Protein AF-A0A7K7ZDW1-F1 (afdb_monomer)

Sequence (109 aa):
LDLVKQTNVSLNDFIKACAHVGTEQYKADLVATTLAQQLHVAKATVKCFDCEEEGLKKKQCPKNKQGKKTPSKPCPRCRKGFHWSNECHSKFDEDGNPLPQQGNSKRGS

Mean predicted aligned error: 16.1 Å

Secondary structure (DSSP, 8-state):
----------HHHHHHHHTTTTSHHHHHHHHHHHHHHHHHHHHHH-B-TTT--BT--GGG-GGGGGS----SS--TTT-SSSS-GGG---SB-TTSPBPPP--------

InterPro domains:
  IPR001878 Zinc finger, CCHC-type [SM00343] (47-63)
  IPR001878 Zinc finger, CCHC-type [SM00343] (74-90)
  IPR036875 Zinc finger, CCHC-type superfamily [SSF57756] (71-101)
  IPR050195 Primate lentivirus group Gag polyprotein-like [PTHR40389] (6-107)

Foldseek 3Di:
DDDPPPDPCDPVNVCVVCVCPPDPVNVVVVVVVVVVVVVQVVLQQDAAPVPRDGNDYVVRDPVVVVPPDQAPAAAPFASPGGHDVVPDPDQHHPVRHGTDPPDPPDPDD

Organism: NCBI:txid254552

Structure (mmCIF, N/CA/C/O backbone):
data_AF-A0A7K7ZDW1-F1
#
_entry.id   AF-A0A7K7ZDW1-F1
#
loop_
_atom_site.group_PDB
_atom_site.id
_atom_site.type_symbol
_atom_site.label_atom_id
_atom_site.label_alt_id
_atom_site.label_comp_id
_atom_site.label_asym_id
_atom_site.label_entity_id
_atom_site.label_seq_id
_atom_site.pdbx_PDB_ins_code
_atom_site.Cartn_x
_atom_site.Cartn_y
_atom_site.Cartn_z
_atom_site.occupancy
_atom_site.B_iso_or_equiv
_atom_site.auth_seq_id
_atom_site.auth_comp_id
_atom_site.auth_asym_id
_atom_site.auth_atom_id
_atom_site.pdbx_PDB_model_num
ATOM 1 N N . LEU A 1 1 ? -12.838 -16.185 30.030 1.00 41.03 1 LEU A N 1
ATOM 2 C CA . LEU A 1 1 ? -12.172 -14.872 30.107 1.00 41.03 1 LEU A CA 1
ATOM 3 C C . LEU A 1 1 ? -12.238 -14.432 31.541 1.00 41.03 1 LEU A C 1
ATOM 5 O O . LEU A 1 1 ? -13.307 -14.452 32.136 1.00 41.03 1 LEU A O 1
ATOM 9 N N . ASP A 1 2 ? -11.047 -14.238 32.067 1.00 44.56 2 ASP A N 1
ATOM 10 C CA . ASP A 1 2 ? -10.673 -14.255 33.461 1.00 44.56 2 ASP A CA 1
ATOM 11 C C . ASP A 1 2 ? -11.591 -13.489 34.397 1.00 44.56 2 ASP A C 1
ATOM 13 O O . ASP A 1 2 ? -12.057 -12.387 34.113 1.00 44.56 2 ASP A O 1
ATOM 17 N N . LEU A 1 3 ? -11.797 -14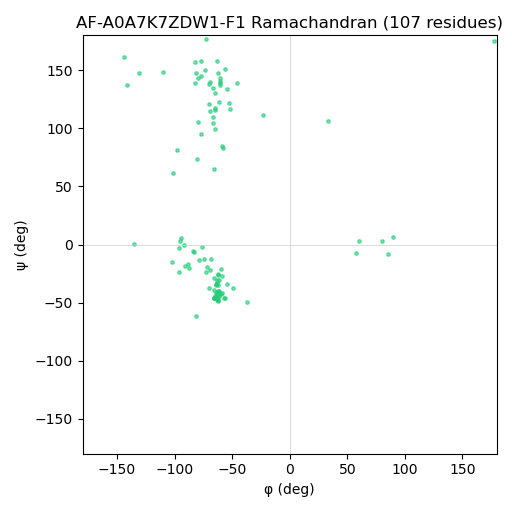.149 35.537 1.00 50.81 3 LEU A N 1
ATOM 18 C CA . LEU A 1 3 ? -12.333 -13.637 36.778 1.00 50.81 3 LEU A CA 1
ATOM 19 C C . LEU A 1 3 ? -12.147 -12.121 36.881 1.00 50.81 3 LEU A C 1
ATOM 21 O O . LEU A 1 3 ? -11.036 -11.636 37.113 1.00 50.81 3 LEU A O 1
ATOM 25 N N . VAL A 1 4 ? -13.263 -11.393 36.818 1.00 56.66 4 VAL A N 1
ATOM 26 C CA . VAL A 1 4 ? -13.404 -10.119 37.520 1.00 56.66 4 VAL A CA 1
ATOM 27 C C . VAL A 1 4 ? -13.178 -10.446 38.993 1.00 56.66 4 VAL A C 1
ATOM 29 O O . VAL A 1 4 ? -14.103 -10.766 39.737 1.00 56.66 4 VAL A O 1
ATOM 32 N N . LYS A 1 5 ? -11.905 -10.477 39.400 1.00 55.03 5 LYS A N 1
ATOM 33 C CA . LYS A 1 5 ? -11.508 -10.428 40.797 1.00 55.03 5 LYS A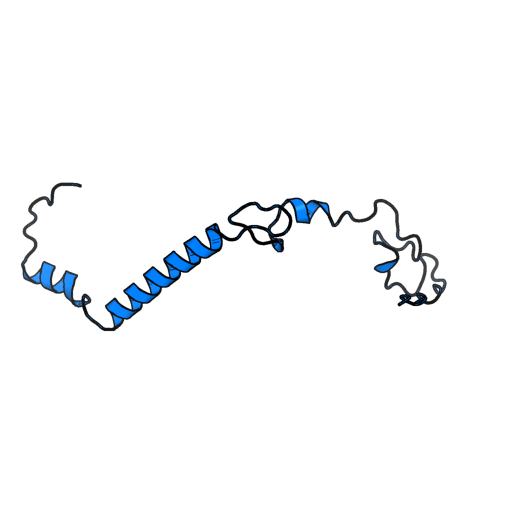 CA 1
ATOM 34 C C . LYS A 1 5 ? -12.239 -9.217 41.350 1.00 55.03 5 LYS A C 1
ATOM 36 O O . LYS A 1 5 ? -12.023 -8.113 40.858 1.00 55.03 5 LYS A O 1
ATOM 41 N N . GLN A 1 6 ? -13.140 -9.455 42.299 1.00 59.03 6 GLN A N 1
ATOM 42 C CA . GLN A 1 6 ? -13.827 -8.427 43.070 1.00 59.03 6 GLN A CA 1
ATOM 43 C C . GLN A 1 6 ? -12.778 -7.576 43.787 1.00 59.03 6 GLN A C 1
ATOM 45 O O . GLN A 1 6 ? -12.424 -7.806 44.939 1.00 59.03 6 GLN A O 1
ATOM 50 N N . THR A 1 7 ? -12.228 -6.605 43.076 1.00 58.59 7 THR A N 1
ATOM 51 C CA . THR A 1 7 ? -11.677 -5.408 43.673 1.00 58.59 7 THR A CA 1
ATOM 52 C C . THR A 1 7 ? -12.871 -4.513 43.975 1.00 58.59 7 THR A C 1
ATOM 54 O O . THR A 1 7 ? -13.860 -4.515 43.241 1.00 58.59 7 THR A O 1
ATOM 57 N N . ASN A 1 8 ? -12.816 -3.788 45.089 1.00 65.44 8 ASN A N 1
ATOM 58 C CA . ASN A 1 8 ? -13.789 -2.757 45.441 1.00 65.44 8 ASN A CA 1
ATOM 59 C C . ASN A 1 8 ? -13.693 -1.595 44.431 1.00 65.44 8 ASN A C 1
ATOM 61 O O . ASN A 1 8 ? -13.255 -0.505 44.781 1.00 65.44 8 ASN A O 1
ATOM 65 N N . VAL A 1 9 ? -14.029 -1.843 43.161 1.00 70.25 9 VAL A N 1
ATOM 66 C CA . VAL A 1 9 ? -14.193 -0.808 42.145 1.00 70.25 9 VAL A CA 1
ATOM 67 C C . VAL A 1 9 ? -15.399 -0.009 42.589 1.00 70.25 9 VAL A C 1
ATOM 69 O O . VAL A 1 9 ? -16.523 -0.516 42.613 1.00 70.25 9 VAL A O 1
ATOM 72 N N . SER A 1 10 ? -15.151 1.223 43.022 1.00 85.31 10 SER A N 1
ATOM 73 C CA . SER A 1 10 ? -16.223 2.107 43.441 1.00 85.31 10 SER A CA 1
ATOM 74 C C . SER A 1 10 ? -17.128 2.373 42.246 1.00 85.31 10 SER A C 1
ATOM 76 O O . SER A 1 10 ? -16.666 2.479 41.109 1.00 85.31 10 SER A O 1
ATOM 78 N N . LEU A 1 11 ? -18.421 2.557 42.496 1.00 86.31 11 LEU A N 1
ATOM 79 C CA . LEU A 1 11 ? -19.367 3.009 41.476 1.00 86.31 11 LEU A CA 1
ATOM 80 C C . LEU A 1 11 ? -18.829 4.254 40.741 1.00 86.31 11 LEU A C 1
ATOM 82 O O . LEU A 1 11 ? -18.943 4.360 39.521 1.00 86.31 11 LEU A O 1
ATOM 86 N N . ASN A 1 12 ? -18.155 5.154 41.465 1.00 88.88 12 ASN A N 1
ATOM 87 C CA . ASN A 1 12 ? -17.506 6.330 40.887 1.00 88.88 12 ASN A CA 1
ATOM 88 C C . ASN A 1 12 ? -16.386 5.990 39.894 1.00 88.88 12 ASN A C 1
ATOM 90 O O . ASN A 1 12 ? -16.211 6.708 38.911 1.00 88.88 12 ASN A O 1
ATOM 94 N N . ASP A 1 13 ? -15.635 4.917 40.126 1.00 90.00 13 ASP A N 1
ATOM 95 C CA . ASP A 1 13 ? -14.566 4.486 39.223 1.00 90.00 13 ASP A CA 1
ATOM 96 C C . ASP A 1 13 ? -15.154 3.941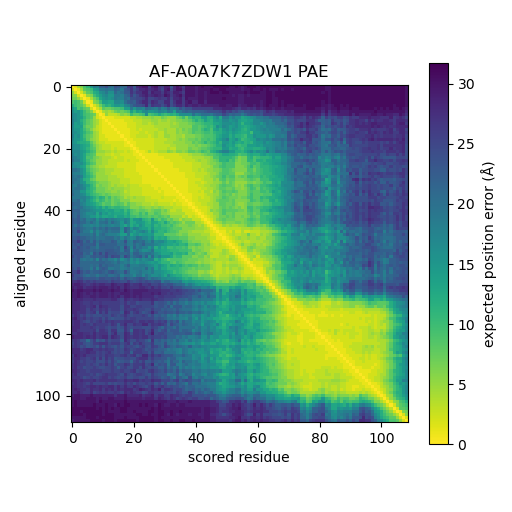 37.920 1.00 90.00 13 ASP A C 1
ATOM 98 O O . ASP A 1 13 ? -14.647 4.234 36.838 1.00 90.00 13 ASP A O 1
ATOM 102 N N . PHE A 1 14 ? -16.285 3.236 38.011 1.00 87.75 14 PHE A N 1
ATOM 103 C CA . PHE A 1 14 ? -17.018 2.772 36.838 1.00 87.75 14 PHE A CA 1
ATOM 104 C C . PHE A 1 14 ? -17.587 3.941 36.017 1.00 87.75 14 PHE A C 1
ATOM 106 O O . PHE A 1 14 ? -17.395 3.989 34.804 1.00 87.75 14 PHE A O 1
ATOM 113 N N . ILE A 1 15 ? -18.208 4.933 36.671 1.00 90.06 15 ILE A N 1
ATOM 114 C CA . ILE A 1 15 ? -18.702 6.148 35.994 1.00 90.06 15 ILE A CA 1
ATOM 115 C C . ILE A 1 15 ? -17.561 6.863 35.263 1.00 90.06 15 ILE A C 1
ATOM 117 O O . ILE A 1 15 ? -17.714 7.242 34.102 1.00 90.06 15 ILE A O 1
ATOM 121 N N . LYS A 1 16 ? -16.406 7.025 35.918 1.00 91.44 16 LYS A N 1
ATOM 122 C CA . LYS A 1 16 ? -15.234 7.670 35.310 1.00 91.44 16 LYS A CA 1
ATOM 123 C C . LYS A 1 16 ? -14.713 6.892 34.104 1.00 91.44 16 LYS A C 1
ATOM 125 O O . LYS A 1 16 ? -14.388 7.512 33.095 1.00 91.44 16 LYS A O 1
ATOM 130 N N . ALA A 1 17 ? -14.673 5.561 34.174 1.00 90.62 17 ALA A N 1
ATOM 131 C CA . ALA A 1 17 ? -14.248 4.722 33.054 1.00 90.62 17 ALA A CA 1
ATOM 132 C C . ALA A 1 17 ? -15.177 4.852 31.832 1.00 90.62 17 ALA A C 1
ATOM 134 O O . ALA A 1 17 ? -14.717 4.794 30.693 1.00 90.62 17 ALA A O 1
ATOM 135 N N . CYS A 1 18 ? -16.473 5.077 32.057 1.00 92.75 18 CYS A N 1
ATOM 136 C CA . CYS A 1 18 ? -17.461 5.244 30.993 1.00 92.75 18 CYS A CA 1
ATOM 137 C C . CYS A 1 18 ? -17.676 6.700 30.553 1.00 92.75 18 CYS A C 1
ATOM 139 O O . CYS A 1 18 ? -18.466 6.928 29.642 1.00 92.75 18 CYS A O 1
ATOM 141 N N . ALA A 1 19 ? -16.985 7.681 31.139 1.00 92.19 19 ALA A N 1
ATOM 142 C CA . ALA A 1 19 ? -17.266 9.104 30.921 1.00 92.19 19 ALA A CA 1
ATOM 143 C C . ALA A 1 19 ? -17.159 9.556 29.451 1.00 92.19 19 ALA A C 1
ATOM 145 O O . ALA A 1 19 ? -17.813 10.513 29.044 1.00 92.19 19 ALA A O 1
ATOM 146 N N . HIS A 1 20 ? -16.346 8.872 28.646 1.00 92.25 20 HIS A N 1
ATOM 147 C CA . HIS A 1 20 ? -16.183 9.161 27.221 1.00 92.25 20 HIS A CA 1
ATOM 148 C C . HIS A 1 20 ? -17.212 8.434 26.329 1.00 92.25 20 HIS A C 1
ATOM 150 O O . HIS A 1 20 ? -17.467 8.867 25.204 1.00 92.25 20 HIS A O 1
ATOM 156 N N . VAL A 1 21 ? -17.834 7.354 26.812 1.00 93.25 21 VAL A N 1
ATOM 157 C CA . VAL A 1 21 ? -18.766 6.532 26.027 1.00 93.25 21 VAL A CA 1
ATOM 158 C C . VAL A 1 21 ? -20.001 7.352 25.652 1.00 93.25 21 VAL A C 1
ATOM 160 O O . VAL A 1 21 ? -20.620 7.998 26.491 1.00 93.25 21 VAL A O 1
ATOM 163 N N . GLY A 1 22 ? -20.367 7.327 24.370 1.00 89.69 22 GLY A N 1
ATOM 164 C CA . GLY A 1 22 ? -21.538 8.043 23.851 1.00 89.69 22 GLY A CA 1
ATOM 165 C C . GLY A 1 22 ? -21.295 9.509 23.474 1.00 89.69 22 GLY A C 1
ATOM 166 O O . GLY A 1 22 ? -22.163 10.107 22.839 1.00 89.69 22 GLY A O 1
ATOM 167 N N . THR A 1 23 ? -20.120 10.070 23.782 1.00 95.81 23 THR A N 1
ATOM 168 C CA . THR A 1 23 ? -19.702 11.381 23.258 1.00 95.81 23 THR A CA 1
ATOM 169 C C . THR A 1 23 ? -19.560 11.349 21.730 1.00 95.81 23 THR A C 1
ATOM 171 O O . THR A 1 23 ? -19.344 10.291 21.134 1.00 95.81 23 THR A O 1
ATOM 174 N N . GLU A 1 24 ? -19.630 12.507 21.067 1.00 96.25 24 GLU A N 1
ATOM 175 C CA . GLU A 1 24 ? -19.376 12.586 19.617 1.00 96.25 24 GLU A CA 1
ATOM 176 C C . GLU A 1 24 ? -17.948 12.153 19.252 1.00 96.25 24 GLU A C 1
ATOM 178 O O . GLU A 1 24 ? -17.739 11.552 18.201 1.00 96.25 24 GLU A O 1
ATOM 183 N N . GLN A 1 25 ? -16.980 12.368 20.151 1.00 95.19 25 GLN A N 1
ATOM 184 C CA . GLN A 1 25 ? -15.616 11.855 19.997 1.00 95.19 25 GLN A CA 1
ATOM 185 C C . GLN A 1 25 ? -15.601 10.322 19.962 1.00 95.19 25 GLN A C 1
ATOM 187 O O . GLN A 1 25 ? -15.052 9.748 19.030 1.00 95.19 25 GLN A O 1
ATOM 192 N N . TYR A 1 26 ? -16.286 9.658 20.900 1.00 96.25 26 TYR A N 1
ATOM 193 C CA . TYR A 1 26 ? -16.383 8.194 20.922 1.00 96.25 26 TYR A CA 1
ATOM 194 C C . TYR A 1 26 ? -16.998 7.636 19.634 1.00 96.25 26 TYR A C 1
ATOM 196 O O . TYR A 1 26 ? -16.521 6.644 19.083 1.00 96.25 26 TYR A O 1
ATOM 204 N N . LYS A 1 27 ? -18.046 8.290 19.118 1.00 96.75 27 LYS A N 1
ATOM 205 C CA . LYS A 1 27 ? -18.672 7.906 17.845 1.00 96.75 27 LYS A CA 1
ATOM 206 C C . LYS A 1 27 ? -17.710 8.093 16.671 1.00 96.75 27 LYS A C 1
ATOM 208 O O . LYS A 1 27 ? -17.615 7.203 15.827 1.00 96.75 27 LYS A O 1
ATOM 213 N N . ALA A 1 28 ? -16.993 9.216 16.621 1.00 96.38 28 ALA A N 1
ATOM 214 C CA . ALA A 1 28 ? -16.001 9.484 15.584 1.00 96.38 28 ALA A CA 1
ATOM 215 C C . ALA A 1 28 ? -14.870 8.446 15.603 1.00 96.38 28 ALA A C 1
ATOM 217 O O . ALA A 1 28 ? -14.525 7.908 14.552 1.00 96.38 28 ALA A O 1
ATOM 218 N N . ASP A 1 29 ? -14.360 8.095 16.784 1.00 95.81 29 ASP A N 1
ATOM 219 C CA . ASP A 1 29 ? -13.313 7.085 16.951 1.00 95.81 29 ASP A CA 1
ATOM 220 C C . ASP A 1 29 ? -13.800 5.685 16.556 1.00 95.81 29 ASP A C 1
ATOM 222 O O . ASP A 1 29 ? -13.080 4.932 15.889 1.00 95.81 29 ASP A O 1
ATOM 226 N N . LEU A 1 30 ? -15.046 5.338 16.892 1.00 96.25 30 LEU A N 1
ATOM 227 C CA . LEU A 1 30 ? -15.673 4.086 16.469 1.00 96.25 30 LEU A CA 1
ATOM 228 C C . LEU A 1 30 ? -15.792 4.008 14.937 1.00 96.25 30 LEU A C 1
ATOM 230 O O . LEU A 1 30 ? -15.437 2.994 14.328 1.00 96.25 30 LEU A O 1
ATOM 234 N N . VAL A 1 31 ? -16.237 5.089 14.290 1.00 96.25 31 VAL A N 1
ATOM 235 C CA . VAL A 1 31 ? -16.305 5.180 12.823 1.00 96.25 31 VAL A CA 1
ATOM 236 C C . VAL A 1 31 ? -14.905 5.102 12.207 1.00 96.25 31 VAL A C 1
ATOM 238 O O . VAL A 1 31 ? -14.683 4.329 11.278 1.00 96.25 31 VAL A O 1
ATOM 241 N N . ALA A 1 32 ? -13.926 5.830 12.742 1.00 96.62 32 ALA A N 1
ATOM 242 C CA . ALA A 1 32 ? -12.551 5.792 12.251 1.00 96.62 32 ALA A CA 1
ATOM 243 C C . ALA A 1 32 ? -11.948 4.381 12.348 1.00 96.62 32 ALA A C 1
ATOM 245 O O . ALA A 1 32 ? -11.324 3.901 11.399 1.00 96.62 32 ALA A O 1
ATOM 246 N N . THR A 1 33 ? -12.188 3.687 13.462 1.00 94.81 33 THR A N 1
ATOM 247 C CA . THR A 1 33 ? -11.698 2.323 13.691 1.00 94.81 33 THR A CA 1
ATOM 248 C C . THR A 1 33 ? -12.330 1.329 12.719 1.00 94.81 33 THR A C 1
ATOM 250 O O . THR A 1 33 ? -11.620 0.531 12.105 1.00 94.81 33 THR A O 1
ATOM 253 N N . THR A 1 34 ? -13.650 1.392 12.525 1.00 93.81 34 THR A N 1
ATOM 254 C CA . THR A 1 34 ? -14.355 0.508 11.579 1.00 93.81 34 THR A CA 1
ATOM 255 C C . THR A 1 34 ? -13.912 0.750 10.134 1.00 93.81 34 THR A C 1
ATOM 257 O O . THR A 1 34 ? -13.641 -0.207 9.407 1.00 93.81 34 THR A O 1
ATOM 260 N N . LEU A 1 35 ? -13.730 2.010 9.727 1.00 95.38 35 LEU A N 1
ATOM 261 C CA . LEU A 1 35 ? -13.185 2.357 8.411 1.00 95.38 35 LEU A CA 1
ATOM 262 C C . LEU A 1 35 ? -11.746 1.857 8.234 1.00 95.38 35 LEU A C 1
ATOM 264 O O . LEU A 1 35 ? -11.414 1.287 7.194 1.00 95.38 35 LEU A O 1
ATOM 268 N N . ALA A 1 36 ? -10.889 2.020 9.245 1.00 93.31 36 ALA A N 1
ATOM 269 C CA . ALA A 1 36 ? -9.516 1.529 9.200 1.00 93.31 36 ALA A CA 1
ATOM 270 C C . ALA A 1 36 ? -9.460 0.001 9.042 1.00 93.31 36 ALA A C 1
ATOM 272 O O . ALA A 1 36 ? -8.672 -0.500 8.237 1.00 93.31 36 ALA A O 1
ATOM 273 N N . GLN A 1 37 ? -10.323 -0.734 9.752 1.00 89.06 37 GLN A N 1
ATOM 274 C CA . GLN A 1 37 ? -10.455 -2.187 9.616 1.00 89.06 37 GLN A CA 1
ATOM 275 C C . GLN A 1 37 ? -10.925 -2.587 8.214 1.00 89.06 37 GLN A C 1
ATOM 277 O O . GLN A 1 37 ? -10.294 -3.439 7.587 1.00 89.06 37 GLN A O 1
ATOM 282 N N . GLN A 1 38 ? -11.967 -1.941 7.678 1.00 87.69 38 GLN A N 1
ATOM 283 C CA . GLN A 1 38 ? -12.439 -2.224 6.319 1.00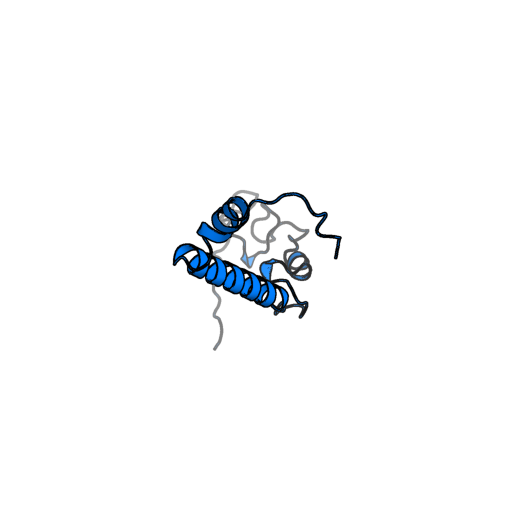 87.69 38 GLN A CA 1
ATOM 284 C C . GLN A 1 38 ? -11.371 -1.940 5.260 1.00 87.69 38 GLN A C 1
ATOM 286 O O . GLN A 1 38 ? -11.192 -2.737 4.343 1.00 87.69 38 GLN A O 1
ATOM 291 N N . LEU A 1 39 ? -10.606 -0.854 5.400 1.00 85.81 39 LEU A N 1
ATOM 292 C CA . LEU A 1 39 ? -9.476 -0.567 4.513 1.00 85.81 39 LEU A CA 1
ATOM 293 C C . LEU A 1 39 ? -8.368 -1.619 4.626 1.00 85.81 39 LEU A C 1
ATOM 295 O O . LEU A 1 39 ? -7.718 -1.925 3.625 1.00 85.81 39 LEU A O 1
ATOM 299 N N . HIS A 1 40 ? -8.136 -2.167 5.821 1.00 79.31 40 HIS A N 1
ATOM 300 C CA . HIS A 1 40 ? -7.171 -3.245 6.027 1.00 79.31 40 HIS A CA 1
ATOM 301 C C . HIS A 1 40 ? -7.607 -4.526 5.307 1.00 79.31 40 HIS A C 1
ATOM 303 O O . HIS A 1 40 ? -6.809 -5.114 4.578 1.00 79.31 40 HIS A O 1
ATOM 309 N N . VAL A 1 41 ? -8.883 -4.904 5.438 1.00 78.75 41 VAL A N 1
ATOM 310 C CA . VAL A 1 41 ? -9.478 -6.047 4.725 1.00 78.75 41 VAL A CA 1
ATOM 311 C C . VAL A 1 41 ? -9.436 -5.818 3.216 1.00 78.75 41 VAL A C 1
ATOM 313 O O . VAL A 1 41 ? -8.933 -6.665 2.486 1.00 78.75 41 VAL A O 1
ATOM 316 N N . ALA A 1 42 ? -9.863 -4.647 2.739 1.00 76.88 42 ALA A N 1
ATOM 317 C CA . ALA A 1 42 ? -9.837 -4.310 1.320 1.00 76.88 42 ALA A CA 1
ATOM 318 C C . ALA A 1 42 ? -8.420 -4.433 0.742 1.00 76.88 42 ALA A C 1
ATOM 320 O O . ALA A 1 42 ? -8.230 -5.079 -0.285 1.00 76.88 42 ALA A O 1
ATOM 321 N N . LYS A 1 43 ? -7.403 -3.896 1.431 1.00 73.31 43 LYS A N 1
ATOM 322 C CA . LYS A 1 43 ? -5.994 -4.043 1.031 1.00 73.31 43 LYS A CA 1
ATOM 323 C C . LYS A 1 43 ? -5.525 -5.497 1.028 1.00 73.31 43 LYS A C 1
ATOM 325 O O . LYS A 1 43 ? -4.803 -5.869 0.109 1.00 73.31 43 LYS A O 1
ATOM 330 N N . ALA A 1 44 ? -5.935 -6.302 2.008 1.00 72.19 44 ALA A N 1
ATOM 331 C CA . ALA A 1 44 ? -5.619 -7.729 2.047 1.00 72.19 44 ALA A CA 1
ATOM 332 C C . ALA A 1 44 ? -6.255 -8.491 0.870 1.00 72.19 44 ALA A C 1
ATOM 334 O O . ALA A 1 44 ? -5.638 -9.393 0.321 1.00 72.19 44 ALA A O 1
ATOM 335 N N . THR A 1 45 ? -7.441 -8.077 0.418 1.00 70.62 45 THR A N 1
ATOM 336 C CA . THR A 1 45 ? -8.133 -8.686 -0.733 1.00 70.62 45 THR A CA 1
ATOM 337 C C . THR A 1 45 ? -7.670 -8.172 -2.101 1.00 70.62 45 THR A C 1
ATOM 339 O O . THR A 1 45 ? -8.098 -8.701 -3.127 1.00 70.62 45 THR A O 1
ATOM 342 N N . VAL A 1 46 ? -6.806 -7.146 -2.164 1.00 81.31 46 VAL A N 1
ATOM 343 C CA . VAL A 1 46 ? -6.286 -6.653 -3.449 1.00 81.31 46 VAL A CA 1
ATOM 344 C C . VAL A 1 46 ? -5.443 -7.745 -4.095 1.00 81.31 46 VAL A C 1
ATOM 346 O O . VAL A 1 46 ? -4.376 -8.094 -3.593 1.00 81.31 46 VAL A O 1
ATOM 349 N N . LYS A 1 47 ? -5.907 -8.234 -5.245 1.00 81.06 47 LYS A N 1
ATOM 350 C CA . LYS A 1 47 ? -5.146 -9.134 -6.109 1.00 81.06 47 LYS A CA 1
ATOM 351 C C . LYS A 1 47 ? -4.186 -8.352 -6.988 1.00 81.06 47 LYS A C 1
ATOM 353 O O . LYS A 1 47 ? -4.520 -7.306 -7.550 1.00 81.06 47 LYS A O 1
ATOM 358 N N . CYS A 1 48 ? -2.984 -8.879 -7.144 1.00 82.19 48 CYS A N 1
ATOM 359 C CA . CYS A 1 48 ? -2.027 -8.364 -8.099 1.00 82.19 48 CYS A CA 1
ATOM 360 C C . CYS A 1 48 ? -2.487 -8.668 -9.529 1.00 82.19 48 CYS A C 1
ATOM 362 O O . CYS A 1 48 ? -2.568 -9.827 -9.915 1.00 82.19 48 CYS A O 1
ATOM 364 N N . PHE A 1 49 ? -2.682 -7.643 -10.358 1.00 79.94 49 PHE A N 1
ATOM 365 C CA . PHE A 1 49 ? -3.077 -7.823 -11.763 1.00 79.94 49 PHE A CA 1
ATOM 366 C C . PHE A 1 49 ? -2.087 -8.630 -12.621 1.00 79.94 49 PHE A C 1
ATOM 368 O O . PHE A 1 49 ? -2.478 -9.131 -13.666 1.00 79.94 49 PHE A O 1
ATOM 375 N N . ASP A 1 50 ? -0.816 -8.738 -12.215 1.00 75.69 50 ASP A N 1
ATOM 376 C CA . ASP A 1 50 ? 0.200 -9.466 -12.991 1.00 75.69 50 ASP A CA 1
ATOM 377 C C . ASP A 1 50 ? 0.408 -10.916 -12.520 1.00 75.69 50 ASP A C 1
ATOM 379 O O . ASP A 1 50 ? 0.938 -11.729 -13.272 1.00 75.69 50 ASP A O 1
ATOM 383 N N . CYS A 1 51 ? 0.086 -11.242 -11.263 1.00 82.50 51 CYS A N 1
ATOM 384 C CA . CYS A 1 51 ? 0.393 -12.558 -10.686 1.00 82.50 51 CYS A CA 1
ATOM 385 C C . CYS A 1 51 ? -0.745 -13.194 -9.889 1.00 82.50 51 CYS A C 1
ATOM 387 O O . CYS A 1 51 ? -0.532 -14.267 -9.337 1.00 82.50 51 CYS A O 1
ATOM 389 N N . GLU A 1 52 ? -1.889 -12.514 -9.804 1.00 76.69 52 GLU A N 1
ATOM 390 C CA . GLU A 1 52 ? -3.146 -12.927 -9.164 1.00 76.69 52 GLU A CA 1
ATOM 391 C C . GLU A 1 52 ? -3.071 -13.239 -7.660 1.00 76.69 52 GLU A C 1
ATOM 393 O O . GLU A 1 52 ? -4.085 -13.565 -7.048 1.00 76.69 52 GLU A O 1
ATOM 398 N N . GLU A 1 53 ? -1.906 -13.052 -7.034 1.00 78.56 53 GLU A N 1
ATOM 399 C CA . GLU A 1 53 ? -1.730 -13.178 -5.585 1.00 78.56 53 GLU A CA 1
ATOM 400 C C . GLU A 1 53 ? -2.420 -12.037 -4.826 1.00 78.56 53 GLU A C 1
ATOM 402 O O . GLU A 1 53 ? -2.359 -10.870 -5.229 1.00 78.56 53 GLU A O 1
ATOM 407 N N . GLU A 1 54 ? -3.069 -12.391 -3.719 1.00 78.19 54 GLU A N 1
ATOM 408 C CA . GLU A 1 54 ? -3.772 -11.479 -2.815 1.00 78.19 54 GLU A CA 1
ATOM 409 C C . GLU A 1 54 ? -2.800 -10.712 -1.901 1.00 78.19 54 GLU A C 1
ATOM 411 O O . G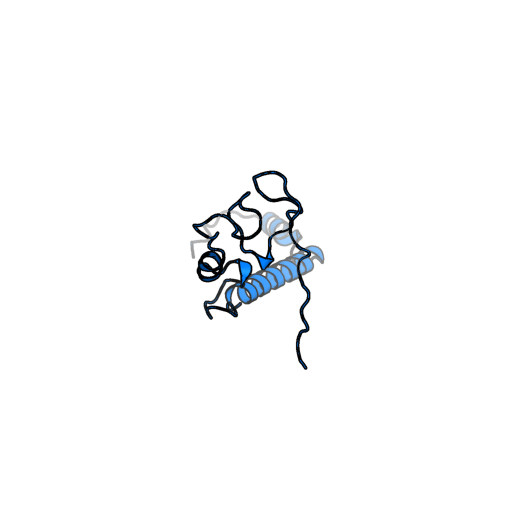LU A 1 54 ? -1.663 -11.121 -1.663 1.00 78.19 54 GLU A O 1
ATOM 416 N N . GLY A 1 55 ? -3.242 -9.566 -1.385 1.00 75.31 55 GLY A N 1
ATOM 417 C CA . GLY A 1 55 ? -2.509 -8.767 -0.403 1.00 75.31 55 GLY A CA 1
ATOM 418 C C . GLY A 1 55 ? -1.395 -7.885 -0.967 1.00 75.31 55 GLY A C 1
ATOM 419 O O . GLY A 1 55 ? -0.709 -7.210 -0.195 1.00 75.31 55 GLY A O 1
ATOM 420 N N . LEU A 1 56 ? -1.199 -7.837 -2.291 1.00 76.38 56 LEU A N 1
ATOM 421 C CA . LEU A 1 56 ? -0.134 -7.039 -2.896 1.00 76.38 56 LEU A CA 1
ATOM 422 C C . LEU A 1 56 ? -0.550 -6.358 -4.200 1.00 76.38 56 LEU A C 1
ATOM 424 O O . LEU A 1 56 ? -1.167 -6.928 -5.095 1.00 76.38 56 LEU A O 1
ATOM 428 N N . LYS A 1 57 ? -0.148 -5.093 -4.339 1.00 74.19 57 LYS A N 1
ATOM 429 C CA . LYS A 1 57 ? -0.338 -4.334 -5.582 1.00 74.19 57 LYS A CA 1
ATOM 430 C C . LYS A 1 57 ? 0.763 -4.658 -6.588 1.00 74.19 57 LYS A C 1
ATOM 432 O O . LYS A 1 57 ? 1.893 -4.943 -6.201 1.00 74.19 57 LYS A O 1
ATOM 437 N N . LYS A 1 58 ? 0.492 -4.442 -7.879 1.00 73.12 58 LYS A N 1
ATOM 438 C CA . LYS A 1 58 ? 1.444 -4.581 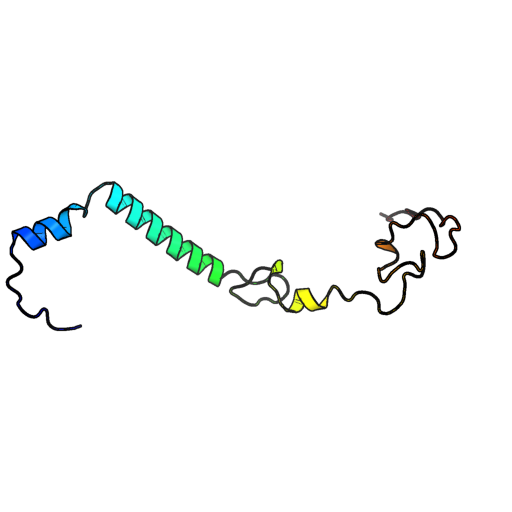-9.002 1.00 73.12 58 LYS A CA 1
ATOM 439 C C . LYS A 1 58 ? 2.884 -4.134 -8.686 1.00 73.12 58 LYS A C 1
ATOM 441 O O . LYS A 1 58 ? 3.828 -4.891 -8.894 1.00 73.12 58 LYS A O 1
ATOM 446 N N . LYS A 1 59 ? 3.071 -2.940 -8.105 1.00 72.75 59 LYS A N 1
ATOM 447 C CA . LYS A 1 59 ? 4.404 -2.400 -7.743 1.00 72.75 59 LYS A CA 1
ATOM 448 C C . LYS A 1 59 ? 5.176 -3.231 -6.704 1.00 72.75 59 LYS A C 1
ATOM 450 O O . LYS A 1 59 ? 6.395 -3.141 -6.651 1.00 72.75 59 LYS A O 1
ATOM 455 N N . GLN A 1 60 ? 4.472 -3.970 -5.855 1.00 74.00 60 GLN A N 1
ATOM 456 C CA . GLN A 1 60 ? 5.034 -4.822 -4.805 1.00 74.00 60 GLN A CA 1
ATOM 457 C C . GLN A 1 60 ? 5.166 -6.282 -5.257 1.00 74.00 60 GLN A C 1
ATOM 459 O O . GLN A 1 60 ? 5.712 -7.092 -4.516 1.00 74.00 60 GLN A O 1
ATOM 464 N N . CYS A 1 61 ? 4.717 -6.615 -6.473 1.00 79.94 61 CYS A N 1
ATOM 465 C CA . CYS A 1 61 ? 4.826 -7.958 -7.018 1.00 79.94 61 CYS A CA 1
ATOM 466 C C . CYS A 1 61 ? 6.298 -8.381 -7.144 1.00 79.94 61 CYS A C 1
ATOM 468 O O . CYS A 1 61 ? 7.065 -7.717 -7.853 1.00 79.94 61 CYS A O 1
ATOM 470 N N . PRO A 1 62 ? 6.712 -9.495 -6.515 1.00 74.00 62 PRO A N 1
ATOM 471 C CA . PRO A 1 62 ? 8.079 -9.991 -6.631 1.00 74.00 62 PRO A CA 1
ATOM 472 C C . PRO A 1 62 ? 8.415 -10.383 -8.076 1.00 74.00 62 PRO A C 1
ATOM 474 O O . PRO A 1 62 ? 9.544 -10.168 -8.518 1.00 74.00 62 PRO A O 1
ATOM 477 N N . LYS A 1 63 ? 7.424 -10.842 -8.857 1.00 71.50 63 LYS A N 1
ATOM 478 C CA . LYS A 1 63 ? 7.589 -11.145 -10.288 1.00 71.50 63 LYS A CA 1
ATOM 479 C C . LYS A 1 63 ? 7.875 -9.886 -11.123 1.00 71.50 63 LYS A C 1
ATOM 481 O O . LYS A 1 63 ? 8.634 -9.960 -12.083 1.00 71.50 63 LYS A O 1
ATOM 486 N N . ASN A 1 64 ? 7.407 -8.700 -10.709 1.00 64.44 64 ASN A N 1
ATOM 487 C CA . ASN A 1 64 ? 7.769 -7.438 -11.379 1.00 64.44 64 ASN A CA 1
ATOM 488 C C . ASN A 1 64 ? 9.237 -7.040 -11.186 1.00 64.44 64 ASN A C 1
ATOM 490 O O . ASN A 1 64 ? 9.783 -6.299 -12.005 1.00 64.44 64 ASN A O 1
ATOM 494 N N . LYS A 1 65 ? 9.911 -7.537 -10.141 1.00 60.06 65 LYS A N 1
ATOM 495 C CA . LYS A 1 65 ? 11.349 -7.287 -9.958 1.00 60.06 65 LYS A CA 1
ATOM 496 C C . LYS A 1 65 ? 12.210 -8.059 -10.960 1.00 60.06 65 LYS A C 1
ATOM 498 O O . LYS A 1 65 ? 13.345 -7.665 -11.199 1.00 60.06 65 LYS A O 1
ATOM 503 N N . GLN A 1 66 ? 11.677 -9.110 -11.585 1.00 57.34 66 GLN A N 1
ATOM 504 C CA . GLN A 1 66 ? 12.407 -9.908 -12.575 1.00 57.34 66 GLN A CA 1
ATOM 505 C C . GLN A 1 66 ? 12.464 -9.244 -13.965 1.00 57.34 66 GLN A C 1
ATOM 507 O O . GLN A 1 66 ? 13.259 -9.665 -14.805 1.00 57.34 66 GLN A O 1
ATOM 512 N N . GLY A 1 67 ? 11.657 -8.201 -14.208 1.00 55.50 67 GLY A N 1
ATOM 513 C CA . GLY A 1 67 ? 11.481 -7.591 -15.532 1.00 55.50 67 GLY A CA 1
ATOM 514 C C . GLY A 1 67 ? 12.460 -6.473 -15.903 1.00 55.50 67 GLY A C 1
ATOM 515 O O . GLY A 1 67 ? 12.603 -6.169 -17.082 1.00 55.50 67 GLY A O 1
ATOM 516 N N . LYS A 1 68 ? 13.174 -5.868 -14.945 1.00 61.62 68 LYS A N 1
ATOM 517 C CA . LYS A 1 68 ? 14.202 -4.851 -15.238 1.00 61.62 68 LYS A CA 1
ATOM 518 C C . LYS A 1 68 ? 15.596 -5.456 -15.149 1.00 61.62 68 LYS A C 1
ATOM 520 O O . LYS A 1 68 ? 16.404 -5.063 -14.313 1.00 61.62 68 LYS A O 1
ATOM 525 N N . LYS A 1 69 ? 15.872 -6.441 -16.001 1.00 69.75 69 LYS A N 1
ATOM 526 C CA . LYS A 1 69 ? 17.253 -6.872 -16.227 1.00 69.75 69 LYS A CA 1
ATOM 527 C C . LYS A 1 69 ? 17.955 -5.741 -16.971 1.00 69.75 69 LYS A C 1
ATOM 529 O O . LYS A 1 69 ? 17.571 -5.414 -18.095 1.00 69.75 69 LYS A O 1
ATOM 534 N N . THR A 1 70 ? 18.943 -5.120 -16.335 1.00 74.94 70 THR A N 1
ATOM 535 C CA . THR A 1 70 ? 19.906 -4.299 -17.064 1.00 74.94 70 THR A CA 1
ATOM 536 C C . THR A 1 70 ? 20.609 -5.205 -18.078 1.00 74.94 70 THR A C 1
ATOM 538 O O . THR A 1 70 ? 20.909 -6.362 -17.761 1.00 74.94 70 THR A O 1
ATOM 541 N N . PRO A 1 71 ? 20.814 -4.749 -19.322 1.00 84.50 71 PRO A N 1
ATOM 542 C CA . PRO A 1 71 ? 21.497 -5.566 -20.310 1.00 84.50 71 PRO A CA 1
ATOM 543 C C . PRO A 1 71 ? 22.912 -5.889 -19.823 1.00 84.50 71 PRO A C 1
ATOM 545 O O . PRO A 1 71 ? 23.584 -5.040 -19.249 1.00 84.50 71 PRO A O 1
ATOM 548 N N . SER A 1 72 ? 23.378 -7.117 -20.061 1.00 86.25 72 SER A N 1
ATOM 549 C CA . SER A 1 72 ? 24.735 -7.550 -19.683 1.00 86.25 72 SER A CA 1
ATOM 550 C C . SER A 1 72 ? 25.826 -6.982 -20.593 1.00 86.25 72 SER A C 1
ATOM 552 O O . SER A 1 72 ? 27.007 -7.105 -20.290 1.00 86.25 72 SER A O 1
ATOM 554 N N . LYS A 1 73 ? 25.439 -6.395 -21.731 1.00 89.69 73 LYS A N 1
ATOM 555 C CA . LYS A 1 73 ? 26.345 -5.746 -22.680 1.00 89.69 73 LYS A CA 1
ATOM 556 C C . LYS A 1 73 ? 26.128 -4.231 -22.649 1.00 89.69 73 LYS A C 1
ATOM 558 O O . LYS A 1 73 ? 24.987 -3.804 -22.438 1.00 89.69 73 LYS A O 1
ATOM 563 N N . PRO A 1 74 ? 27.178 -3.427 -22.891 1.00 91.94 74 PRO A N 1
ATOM 564 C CA . PRO A 1 74 ? 27.028 -1.991 -23.068 1.00 91.94 74 PRO A CA 1
ATOM 565 C C . PRO A 1 74 ? 26.036 -1.673 -24.186 1.00 91.94 74 PRO A C 1
ATOM 567 O O . PRO A 1 74 ? 25.879 -2.438 -25.142 1.00 91.94 74 PRO A O 1
ATOM 570 N N . CYS A 1 75 ? 25.373 -0.526 -24.071 1.00 91.44 75 CYS A N 1
ATOM 571 C CA . CYS A 1 75 ? 24.428 -0.035 -25.058 1.00 91.44 75 CYS A CA 1
ATOM 572 C C . CYS A 1 75 ? 25.089 -0.025 -26.445 1.00 91.44 75 CYS A C 1
ATOM 574 O O . CYS A 1 75 ? 26.082 0.680 -26.631 1.00 91.44 75 CYS A O 1
ATOM 576 N N . PRO A 1 76 ? 24.541 -0.733 -27.449 1.00 88.88 76 PRO A N 1
ATOM 577 C CA . PRO A 1 76 ? 25.172 -0.815 -28.764 1.00 88.88 76 PRO A CA 1
ATOM 578 C C . PRO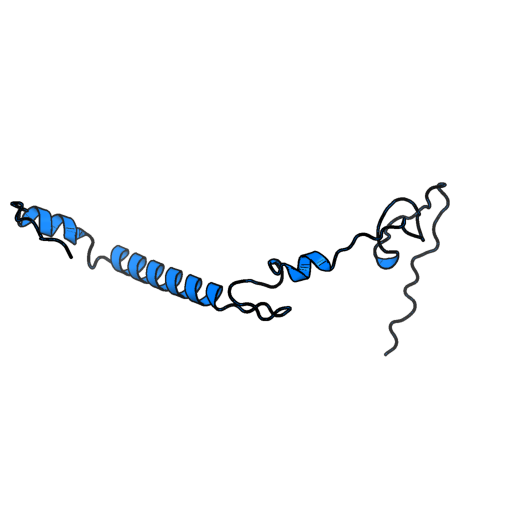 A 1 76 ? 25.138 0.520 -29.519 1.00 88.88 76 PRO A C 1
ATOM 580 O O . PRO A 1 76 ? 25.834 0.658 -30.518 1.00 88.88 76 PRO A O 1
ATOM 583 N N . ARG A 1 77 ? 24.351 1.505 -29.046 1.00 89.81 77 ARG A N 1
ATOM 584 C CA . ARG A 1 77 ? 24.326 2.860 -29.606 1.00 89.81 77 ARG A CA 1
ATOM 585 C C . ARG A 1 77 ? 25.476 3.706 -29.069 1.00 89.81 77 ARG A C 1
ATOM 587 O O . ARG A 1 77 ? 26.281 4.171 -29.855 1.00 89.81 77 ARG A O 1
ATOM 594 N N . CYS A 1 78 ? 25.534 3.938 -27.756 1.00 91.62 78 CYS A N 1
ATOM 595 C CA . CYS A 1 78 ? 26.483 4.898 -27.183 1.00 91.62 78 CYS A CA 1
ATOM 596 C C . CYS A 1 78 ? 27.714 4.279 -26.528 1.00 91.62 78 CYS A C 1
ATOM 598 O O . CYS A 1 78 ? 28.633 5.019 -26.205 1.00 91.62 78 CYS A O 1
ATOM 600 N N . ARG A 1 79 ? 27.701 2.971 -26.246 1.00 91.00 79 ARG A N 1
ATOM 601 C CA . ARG A 1 79 ? 28.742 2.211 -25.527 1.00 91.00 79 ARG A CA 1
ATOM 602 C C . ARG A 1 79 ? 29.091 2.690 -24.102 1.00 91.00 79 ARG A C 1
ATOM 604 O O . ARG A 1 79 ? 29.702 1.948 -23.354 1.00 91.00 79 ARG A O 1
ATOM 611 N N . LYS A 1 80 ? 28.561 3.832 -23.647 1.00 89.38 80 LYS A N 1
ATOM 612 C CA . LYS A 1 80 ? 28.816 4.461 -22.332 1.00 89.38 80 LYS A CA 1
ATOM 613 C C . LYS A 1 80 ? 28.128 3.834 -21.112 1.00 89.38 80 LYS A C 1
ATOM 615 O O . LYS A 1 80 ? 28.284 4.338 -20.004 1.00 89.38 80 LYS A O 1
ATOM 620 N N . GLY A 1 81 ? 27.310 2.797 -21.266 1.00 89.50 81 GLY A N 1
ATOM 621 C CA . GLY A 1 81 ? 26.629 2.201 -20.114 1.00 89.50 81 GLY A CA 1
ATOM 622 C C . GLY A 1 81 ? 25.679 1.067 -20.458 1.00 89.50 81 GLY A C 1
ATOM 623 O O . GLY A 1 81 ? 25.432 0.778 -21.625 1.00 89.50 81 GLY A O 1
ATOM 624 N N . PHE A 1 82 ? 25.125 0.439 -19.423 1.00 90.38 82 PHE A N 1
ATOM 625 C CA . PHE A 1 82 ? 24.292 -0.760 -19.526 1.00 90.38 82 PHE A CA 1
ATOM 626 C C . PHE A 1 82 ? 22.804 -0.402 -19.503 1.00 90.38 82 PHE A C 1
ATOM 628 O O . PHE A 1 82 ? 22.138 -0.463 -18.471 1.00 90.38 82 PHE A O 1
ATOM 635 N N . HIS A 1 83 ? 22.292 -0.001 -20.661 1.00 90.12 83 HIS A N 1
ATOM 636 C CA . HIS A 1 83 ? 20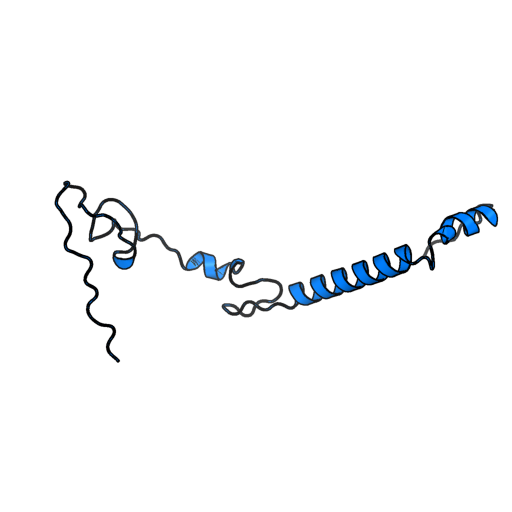.880 0.303 -20.893 1.00 90.12 83 HIS A CA 1
ATOM 637 C C . HIS A 1 83 ? 20.472 -0.135 -22.300 1.00 90.12 83 HIS A C 1
ATOM 639 O O . HIS A 1 83 ? 21.318 -0.350 -23.175 1.00 90.12 83 HIS A O 1
ATOM 645 N N . TRP A 1 84 ? 19.170 -0.283 -22.519 1.00 88.81 84 TRP A N 1
ATOM 646 C CA . TRP A 1 84 ? 18.634 -0.662 -23.821 1.00 88.81 84 TRP A CA 1
ATOM 647 C C . TRP A 1 84 ? 18.722 0.505 -24.812 1.00 88.81 84 TRP A C 1
ATOM 649 O O . TRP A 1 84 ? 18.641 1.672 -24.436 1.00 88.81 84 TRP A O 1
ATOM 659 N N . SER A 1 85 ? 18.870 0.222 -26.108 1.00 87.06 85 SER A N 1
ATOM 660 C CA . SER A 1 85 ? 19.044 1.275 -27.127 1.00 87.06 85 SER A CA 1
ATOM 661 C C . SER A 1 85 ? 17.858 2.235 -27.248 1.00 87.06 85 SER A C 1
ATOM 663 O O . SER A 1 85 ? 18.040 3.373 -27.674 1.00 87.06 85 SER A O 1
ATOM 665 N N . ASN A 1 86 ? 16.652 1.795 -26.883 1.00 83.75 86 ASN A N 1
ATOM 666 C CA . ASN A 1 86 ? 15.451 2.635 -26.826 1.00 83.75 86 ASN A CA 1
ATOM 667 C C . ASN A 1 86 ? 15.461 3.619 -25.638 1.00 83.75 86 ASN A C 1
ATOM 669 O O . ASN A 1 86 ? 14.827 4.665 -25.732 1.00 83.75 86 ASN A O 1
ATOM 673 N N . GLU A 1 87 ? 16.214 3.319 -24.578 1.00 86.38 87 GLU A N 1
ATOM 674 C CA . GLU A 1 87 ? 16.419 4.146 -23.377 1.00 86.38 87 GLU A CA 1
ATOM 675 C C . GLU A 1 87 ? 17.704 4.997 -23.463 1.00 86.38 87 GLU A C 1
ATOM 677 O O . GLU A 1 87 ? 18.086 5.681 -22.514 1.00 86.38 87 GLU A O 1
ATOM 682 N N . CYS A 1 88 ? 18.420 4.947 -24.590 1.00 89.31 88 CYS A N 1
ATOM 683 C CA . CYS A 1 88 ? 19.691 5.640 -24.752 1.00 89.31 88 CYS A CA 1
ATOM 684 C C . CYS A 1 88 ? 19.491 7.133 -25.051 1.00 89.31 88 CYS A C 1
ATOM 686 O O . CYS A 1 88 ? 19.188 7.504 -26.183 1.00 89.31 88 CYS A O 1
ATOM 688 N N . HIS A 1 89 ? 19.747 7.985 -24.056 1.00 88.56 89 HIS A N 1
ATOM 689 C CA . HIS A 1 89 ? 19.699 9.450 -24.182 1.00 88.56 89 HIS A CA 1
ATOM 690 C C . HIS A 1 89 ? 21.061 10.104 -24.495 1.00 88.56 89 HIS A C 1
ATOM 692 O O . HIS A 1 89 ? 21.168 11.332 -24.500 1.00 88.56 89 HIS A O 1
ATOM 698 N N . SER A 1 90 ? 22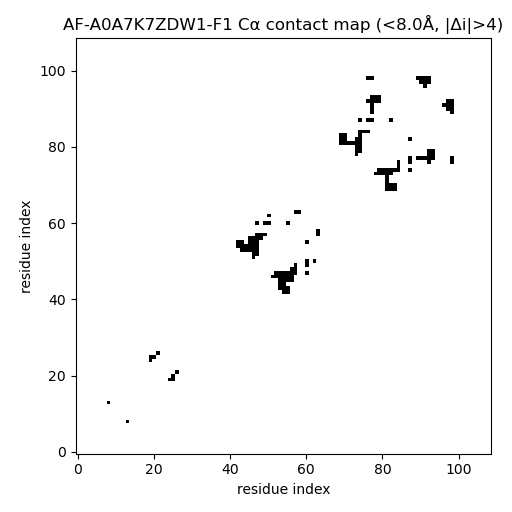.117 9.314 -24.739 1.00 89.44 90 SER A N 1
ATOM 699 C CA . SER A 1 90 ? 23.430 9.871 -25.088 1.00 89.44 90 SER A CA 1
ATOM 700 C C . SER A 1 90 ? 23.398 10.510 -26.473 1.00 89.44 90 SER A C 1
ATOM 702 O O . SER A 1 90 ? 22.832 9.951 -27.410 1.00 89.44 90 SER A O 1
ATOM 704 N N . LYS A 1 91 ? 24.065 11.658 -26.605 1.00 91.00 91 LYS A N 1
ATOM 705 C CA . LYS A 1 91 ? 24.297 12.336 -27.890 1.00 91.00 91 LYS A CA 1
ATOM 706 C C . LYS A 1 91 ? 25.609 11.917 -28.555 1.00 91.00 91 LYS A C 1
ATOM 708 O O . LYS A 1 91 ? 25.763 12.127 -29.750 1.00 91.00 91 LYS A O 1
ATOM 713 N N . PHE A 1 92 ? 26.525 11.327 -27.787 1.00 90.94 92 PHE A N 1
ATOM 714 C CA . PHE A 1 92 ? 27.866 10.952 -28.239 1.00 90.94 92 PHE A CA 1
ATOM 715 C C . PHE A 1 92 ? 28.202 9.509 -27.858 1.00 90.94 92 PHE A C 1
ATOM 717 O O . PHE A 1 92 ? 27.775 9.045 -26.789 1.00 90.94 92 PHE A O 1
ATOM 724 N N . ASP A 1 93 ? 28.984 8.824 -28.684 1.00 89.44 93 ASP A N 1
ATOM 725 C CA . ASP A 1 93 ? 29.562 7.519 -28.352 1.00 89.44 93 ASP A CA 1
ATOM 726 C C . ASP A 1 93 ? 30.692 7.644 -27.311 1.00 89.44 93 ASP A C 1
ATOM 728 O O . ASP A 1 93 ? 31.008 8.746 -26.849 1.00 89.44 93 ASP A O 1
ATOM 732 N N . GLU A 1 94 ? 31.241 6.507 -26.882 1.00 90.56 94 GLU A N 1
ATOM 733 C CA . GLU A 1 94 ? 32.375 6.405 -25.950 1.00 90.56 94 GLU A CA 1
ATOM 734 C C . GLU A 1 94 ? 33.605 7.194 -26.420 1.00 90.56 94 GLU A C 1
ATOM 736 O O . GLU A 1 94 ? 34.263 7.823 -25.596 1.00 90.56 94 GLU A O 1
ATOM 741 N N . ASP A 1 95 ? 33.821 7.261 -27.732 1.00 90.75 95 ASP A N 1
ATOM 742 C CA . ASP A 1 95 ? 34.939 7.947 -28.382 1.00 90.75 95 ASP A CA 1
ATOM 743 C C . ASP A 1 95 ? 34.694 9.461 -28.581 1.00 90.75 95 ASP A C 1
ATOM 745 O O . ASP A 1 95 ? 35.588 10.199 -28.991 1.00 90.75 95 ASP A O 1
ATOM 749 N N . GLY A 1 96 ? 33.491 9.956 -28.271 1.00 88.19 96 GLY A N 1
ATOM 750 C CA . GLY A 1 96 ? 33.115 11.365 -28.408 1.00 88.19 96 GLY A CA 1
ATOM 751 C C . GLY A 1 96 ? 32.527 11.746 -29.771 1.00 88.19 96 GLY A C 1
ATOM 752 O O . GLY A 1 96 ? 32.240 12.923 -29.992 1.00 88.19 96 GLY A O 1
ATOM 753 N N . ASN A 1 97 ? 32.277 10.786 -30.663 1.00 90.31 97 ASN A N 1
ATOM 754 C CA . ASN A 1 97 ? 31.627 11.040 -31.946 1.00 90.31 97 ASN A CA 1
ATOM 755 C C . ASN A 1 97 ? 30.113 11.234 -31.770 1.00 90.31 97 ASN A C 1
ATOM 757 O O . ASN A 1 97 ? 29.492 10.581 -30.923 1.00 90.31 97 ASN A O 1
ATOM 761 N N . PRO A 1 98 ? 29.476 12.112 -32.565 1.00 89.44 98 PRO A N 1
ATOM 762 C CA . PRO A 1 98 ? 28.036 12.327 -32.505 1.00 89.44 98 PRO A CA 1
ATOM 763 C C . PRO A 1 98 ? 27.261 11.085 -32.967 1.00 89.44 98 PRO A C 1
ATOM 765 O O . PRO A 1 98 ? 27.556 10.487 -34.000 1.00 89.44 98 PRO A O 1
ATOM 768 N N . LEU A 1 99 ? 26.232 10.714 -32.206 1.00 87.44 99 LEU A N 1
ATOM 769 C CA . LEU A 1 99 ? 25.362 9.580 -32.513 1.00 87.44 99 LEU A CA 1
ATOM 770 C C . LEU A 1 99 ? 24.284 9.963 -33.537 1.00 87.44 99 LEU A C 1
ATOM 772 O O . LEU A 1 99 ? 23.788 11.094 -33.513 1.00 87.44 99 LEU A O 1
ATOM 776 N N . PRO A 1 100 ? 23.853 9.023 -34.401 1.00 82.19 100 PRO A N 1
ATOM 777 C CA . PRO A 1 100 ? 22.748 9.268 -35.319 1.00 82.19 100 PRO A CA 1
ATOM 778 C C . PRO A 1 100 ? 21.462 9.585 -34.542 1.00 82.19 100 PRO A C 1
ATOM 780 O O . PRO A 1 100 ? 21.199 8.999 -33.486 1.00 82.19 100 PRO A O 1
ATOM 783 N N . GLN A 1 101 ? 20.648 10.508 -35.070 1.00 74.12 101 GLN A N 1
ATOM 784 C CA . GLN A 1 101 ? 19.371 10.885 -34.460 1.00 74.12 101 GLN A CA 1
ATOM 785 C C . GLN A 1 101 ? 18.503 9.641 -34.234 1.00 74.12 101 GLN A C 1
ATOM 787 O O . GLN A 1 101 ? 18.361 8.787 -35.110 1.00 74.12 101 GLN A O 1
ATOM 792 N N . GLN A 1 102 ? 17.917 9.542 -33.042 1.00 70.88 102 GLN A N 1
ATOM 793 C CA . GLN A 1 102 ? 17.030 8.447 -32.678 1.00 70.88 102 GLN A CA 1
ATOM 794 C C . GLN A 1 102 ? 15.774 8.509 -33.564 1.00 70.88 102 GLN A C 1
ATOM 796 O O . GLN A 1 102 ? 14.883 9.323 -33.343 1.00 70.88 102 GLN A O 1
ATOM 801 N N . GLY A 1 103 ? 15.746 7.685 -34.614 1.00 59.19 103 GLY A N 1
ATOM 802 C CA . GLY A 1 103 ? 14.690 7.695 -35.620 1.00 59.19 103 GLY A CA 1
ATOM 803 C C . GLY A 1 103 ? 13.339 7.286 -35.040 1.00 59.19 103 GLY A C 1
ATOM 804 O O . GLY A 1 103 ? 13.152 6.143 -34.629 1.00 59.19 103 GLY A O 1
ATOM 805 N N . ASN A 1 104 ? 12.373 8.202 -35.071 1.00 63.31 104 ASN A N 1
ATOM 806 C CA . ASN A 1 104 ? 10.956 7.869 -34.964 1.00 63.31 104 ASN A CA 1
ATOM 807 C C . ASN A 1 104 ? 10.452 7.405 -36.337 1.00 63.31 104 ASN A C 1
ATOM 809 O O . ASN A 1 104 ? 9.735 8.127 -37.029 1.00 63.31 104 ASN A O 1
ATOM 813 N N . SER A 1 105 ? 10.822 6.195 -36.754 1.00 51.03 105 SER A N 1
ATOM 814 C CA . SER A 1 105 ? 10.192 5.577 -37.922 1.00 51.03 105 SER A CA 1
ATOM 815 C C . SER A 1 105 ? 8.821 5.035 -37.518 1.00 51.03 105 SER A C 1
ATOM 817 O O . SER A 1 105 ? 8.714 3.956 -36.951 1.00 51.03 105 SER A O 1
ATOM 819 N N . LYS A 1 106 ? 7.797 5.864 -37.758 1.00 49.53 106 LYS A N 1
ATOM 820 C CA . LYS A 1 106 ? 6.372 5.553 -37.980 1.00 49.53 106 LYS A CA 1
ATOM 821 C C . LYS A 1 106 ? 5.808 4.334 -37.224 1.00 49.53 106 LYS A C 1
ATOM 823 O O . LYS A 1 106 ? 5.978 3.195 -37.645 1.00 49.53 106 LYS A O 1
ATOM 828 N N . ARG A 1 107 ? 5.001 4.586 -36.184 1.00 49.16 107 ARG A N 1
ATOM 829 C CA . ARG A 1 107 ? 3.976 3.619 -35.752 1.00 49.16 107 ARG A CA 1
ATOM 830 C C . ARG A 1 107 ? 2.935 3.548 -36.873 1.00 49.16 107 ARG A C 1
ATOM 832 O O . ARG A 1 107 ? 2.203 4.514 -37.069 1.00 49.16 107 ARG A O 1
ATOM 839 N N . GLY A 1 108 ? 2.967 2.474 -37.658 1.00 43.22 108 GLY A N 1
ATOM 840 C CA . GLY A 1 108 ? 1.935 2.171 -38.649 1.00 43.22 108 GLY A CA 1
ATOM 841 C C . GLY A 1 108 ? 0.575 2.008 -37.972 1.00 43.22 108 GLY A C 1
ATOM 842 O O . GLY A 1 108 ? 0.511 1.480 -36.860 1.00 43.22 108 GLY A O 1
ATOM 843 N N . SER A 1 109 ? -0.452 2.551 -38.628 1.00 43.69 109 SER A N 1
ATOM 844 C CA . SER A 1 109 ? -1.875 2.378 -38.318 1.00 43.69 109 SER A CA 1
ATOM 845 C C . SER A 1 109 ? -2.336 0.940 -38.520 1.00 43.69 109 SER A C 1
ATOM 847 O O . SER A 1 109 ? -1.727 0.253 -39.369 1.00 43.69 109 SER A O 1
#

Solvent-accessible surface area (backbone atoms only — not comparable to full-atom values): 6890 Å² total; per-residue (Å²): 132,78,79,82,69,86,61,91,73,46,71,66,55,53,51,60,72,47,66,55,65,86,38,72,63,44,52,51,52,52,51,51,50,53,51,53,51,52,51,50,53,53,48,46,64,33,52,13,88,85,74,66,46,64,51,34,53,57,92,69,36,71,73,60,67,69,71,73,70,64,49,94,52,55,15,88,74,31,56,77,44,58,42,55,69,91,74,59,82,66,62,38,30,75,90,65,49,78,52,81,76,85,78,83,78,69,88,78,131

pLDDT: mean 80.07, std 14.39, range [41.03, 96.75]

Radius of gyration: 31.05 Å; Cα contacts (8 Å, |Δi|>4): 83; chains: 1; bounding box: 56×28×84 Å